Protein AF-A0A2V9A5E6-F1 (afdb_monomer_lite)

pLDDT: mean 91.03, std 9.72, range [35.34, 98.25]

Sequence (156 aa):
MLSNLERYKKDLDALILKGDNLFNSMQMECFPDQTKDLVKTELGKQGLVGKKLASKTREVMEAFPSFKETYQSWFSEAKALVRQVLPDRLSDFVRHNEKPKPRKDITFENYRIEDYLQGLNVSRGYEKVKVVGPDAAIPQFWQQMAILKTERQPGS

Secondary structure (DSSP, 8-state):
---HHHHHHHHHHHHHHHHHHHHHHHHHHH-HHHHHHHHHHHHHHTT--HHHHHHHHHHHHHHSPPHHHHHHHHHHHHHHHHHHH-GGGHHHHHHTTSPPSS-SS--TTT--HHHHHTT--EEETTTTEEEE-GGGGHHHHHHHHHHHHHTTS---

Structure (mmCIF, N/CA/C/O backbone):
data_AF-A0A2V9A5E6-F1
#
_entry.id   AF-A0A2V9A5E6-F1
#
loop_
_atom_site.group_PDB
_atom_site.id
_atom_site.type_symbol
_atom_site.label_atom_id
_atom_site.label_alt_id
_atom_site.label_comp_id
_atom_site.label_asym_id
_atom_site.label_entity_id
_atom_site.label_seq_id
_atom_site.pdbx_PDB_ins_code
_atom_site.Cartn_x
_atom_site.Cartn_y
_atom_site.Cartn_z
_atom_site.occupancy
_atom_site.B_iso_or_equiv
_atom_site.auth_seq_id
_atom_site.auth_comp_id
_atom_site.auth_asym_id
_atom_site.auth_atom_id
_atom_site.pdbx_PDB_model_num
ATOM 1 N N . MET A 1 1 ? -13.683 9.736 29.886 1.00 47.34 1 MET A N 1
ATOM 2 C CA . MET A 1 1 ? -13.552 8.434 29.199 1.00 47.34 1 MET A CA 1
ATOM 3 C C . MET A 1 1 ? -14.05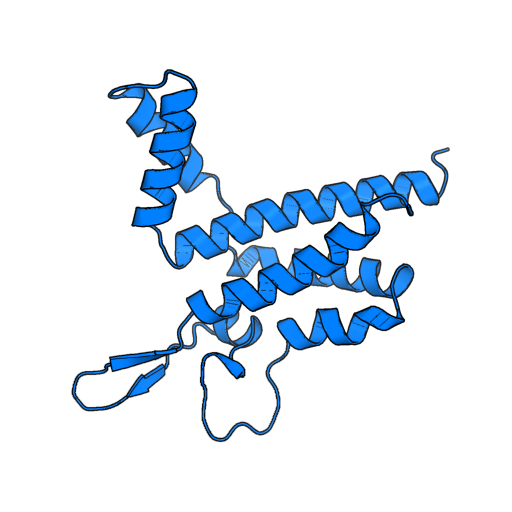8 8.635 27.787 1.00 47.34 1 MET A C 1
ATOM 5 O O . MET A 1 1 ? -15.181 9.096 27.657 1.00 47.34 1 MET A O 1
ATOM 9 N N . LEU A 1 2 ? -13.234 8.387 26.764 1.00 53.41 2 LEU A N 1
ATOM 10 C CA . LEU A 1 2 ? -13.721 8.388 25.381 1.00 53.41 2 LEU A CA 1
ATOM 11 C C . LEU A 1 2 ? -14.767 7.281 25.251 1.00 53.41 2 LEU A C 1
ATOM 13 O O . LEU A 1 2 ? -14.552 6.172 25.748 1.00 53.41 2 LEU A O 1
ATOM 17 N N . SER A 1 3 ? -15.895 7.582 24.621 1.00 74.38 3 SER A N 1
ATOM 18 C CA . SER A 1 3 ? -16.882 6.562 24.282 1.00 74.38 3 SER A CA 1
ATOM 19 C C . SER A 1 3 ? -16.246 5.529 23.343 1.00 74.38 3 SER A C 1
ATOM 21 O O . SER A 1 3 ? -15.350 5.852 22.556 1.00 74.38 3 SER A O 1
ATOM 23 N N . ASN A 1 4 ? -16.708 4.276 23.389 1.00 77.94 4 ASN A N 1
ATOM 24 C CA . ASN A 1 4 ? -16.213 3.219 22.492 1.00 77.94 4 ASN A CA 1
ATOM 25 C C . ASN A 1 4 ? -16.285 3.630 21.005 1.00 77.94 4 ASN A C 1
ATOM 27 O O . ASN A 1 4 ? -15.441 3.221 20.210 1.00 77.94 4 ASN A O 1
ATOM 31 N N . LEU A 1 5 ? -17.244 4.493 20.651 1.00 78.00 5 LEU A N 1
ATOM 32 C CA . LEU A 1 5 ? -17.419 5.047 19.311 1.00 78.00 5 LEU A CA 1
ATOM 33 C C . LEU A 1 5 ? -16.312 6.037 18.909 1.00 78.00 5 LEU A C 1
ATOM 35 O O . LEU A 1 5 ? -15.850 6.017 17.771 1.00 78.00 5 LEU A O 1
ATOM 39 N N . GLU A 1 6 ? -15.870 6.907 19.817 1.00 80.31 6 GLU A N 1
ATOM 40 C CA . GLU A 1 6 ? -14.797 7.870 19.529 1.00 80.31 6 GLU A CA 1
ATOM 41 C C . GLU A 1 6 ? -13.446 7.177 19.368 1.00 80.31 6 GLU A C 1
ATOM 43 O O . GLU A 1 6 ? -12.670 7.529 18.478 1.00 80.31 6 GLU A O 1
ATOM 48 N N . ARG A 1 7 ? -13.180 6.154 20.191 1.00 83.19 7 ARG A N 1
ATOM 49 C CA . ARG A 1 7 ? -11.990 5.311 20.035 1.00 83.19 7 ARG A CA 1
ATOM 50 C C . ARG A 1 7 ? -11.987 4.622 18.671 1.00 83.19 7 ARG A C 1
ATOM 52 O O . ARG A 1 7 ? -10.981 4.681 17.976 1.00 83.19 7 ARG A O 1
ATOM 59 N N . TYR A 1 8 ? -13.122 4.053 18.270 1.00 83.75 8 TYR A N 1
ATOM 60 C CA . TYR A 1 8 ? -13.280 3.421 16.961 1.00 83.75 8 TYR A CA 1
ATOM 61 C C . TYR A 1 8 ? -12.953 4.373 15.803 1.00 83.75 8 TYR A C 1
ATOM 63 O O . TYR A 1 8 ? -12.148 4.032 14.942 1.00 83.75 8 TYR A O 1
ATOM 71 N N . LYS A 1 9 ? -13.533 5.580 15.795 1.00 85.81 9 LYS A N 1
ATOM 72 C CA . LYS A 1 9 ? -13.282 6.566 14.731 1.00 85.81 9 LYS A CA 1
ATOM 73 C C . LYS A 1 9 ? -11.801 6.920 14.631 1.00 85.81 9 LYS A C 1
ATOM 75 O O . LYS A 1 9 ? -11.256 6.973 13.534 1.00 85.81 9 LYS A O 1
ATOM 80 N N . LYS A 1 10 ? -11.144 7.096 15.779 1.00 90.00 10 LYS A N 1
ATOM 81 C CA . LYS A 1 10 ? -9.707 7.372 15.839 1.00 90.00 10 LYS A CA 1
ATOM 82 C C . LYS A 1 10 ? -8.874 6.214 15.283 1.00 90.00 10 LYS A C 1
ATOM 84 O O . LYS A 1 10 ? -7.935 6.460 14.530 1.00 90.00 10 LYS A O 1
ATOM 89 N N . ASP A 1 11 ? -9.214 4.979 15.641 1.00 90.44 11 ASP A N 1
ATOM 90 C CA . ASP A 1 11 ? -8.519 3.785 15.153 1.00 90.44 11 ASP A CA 1
ATOM 91 C C . ASP A 1 11 ? -8.723 3.615 13.631 1.00 90.44 11 ASP A C 1
ATOM 93 O O . ASP A 1 11 ? -7.768 3.319 12.911 1.00 90.44 11 ASP A O 1
ATOM 97 N N . LEU A 1 12 ? -9.929 3.898 13.119 1.00 92.19 12 LEU A N 1
ATOM 98 C CA . LEU A 1 12 ? -10.231 3.910 11.684 1.00 92.19 12 LEU A CA 1
ATOM 99 C C . LEU A 1 12 ? -9.433 4.986 10.931 1.00 92.19 12 LEU A C 1
ATOM 101 O O . LEU A 1 12 ? -8.793 4.674 9.928 1.00 92.19 12 LEU A O 1
ATOM 105 N N . ASP A 1 13 ? -9.433 6.233 11.408 1.00 93.12 13 ASP A N 1
ATOM 106 C CA . ASP A 1 13 ? -8.672 7.326 10.788 1.00 93.12 13 ASP A CA 1
ATOM 107 C C . ASP A 1 13 ? -7.168 7.012 10.763 1.00 93.12 13 ASP A C 1
ATOM 109 O O . ASP A 1 13 ? -6.496 7.237 9.753 1.00 93.12 13 ASP A O 1
ATOM 113 N N . ALA A 1 14 ? -6.638 6.430 11.845 1.00 94.12 14 ALA A N 1
ATOM 114 C CA . ALA A 1 14 ? -5.247 5.996 11.908 1.00 94.12 14 ALA A CA 1
ATOM 115 C C . ALA A 1 14 ? -4.945 4.880 10.893 1.00 94.12 14 ALA A C 1
ATOM 117 O O . ALA A 1 14 ? -3.904 4.917 10.233 1.00 94.12 14 ALA A O 1
ATOM 118 N N . LEU A 1 15 ? -5.846 3.907 10.728 1.00 95.31 15 LEU A N 1
ATOM 119 C CA . LEU A 1 15 ? -5.696 2.835 9.742 1.00 95.31 15 LEU A CA 1
ATOM 120 C C . LEU A 1 15 ? -5.787 3.337 8.304 1.00 95.31 15 LEU A C 1
ATOM 122 O O . LEU A 1 15 ? -5.014 2.881 7.461 1.00 95.31 15 LEU A O 1
ATOM 126 N N . ILE A 1 16 ? -6.673 4.291 8.024 1.00 95.56 16 ILE A N 1
ATOM 127 C CA . ILE A 1 16 ? -6.769 4.926 6.707 1.00 95.56 16 ILE A CA 1
ATOM 128 C C . ILE A 1 16 ? -5.478 5.687 6.400 1.00 95.56 16 ILE A C 1
ATOM 130 O O . ILE A 1 16 ? -4.907 5.491 5.333 1.00 95.56 16 ILE A O 1
ATOM 134 N N . LEU A 1 17 ? -4.955 6.470 7.347 1.00 94.69 17 LEU A N 1
ATOM 135 C CA . LEU A 1 17 ? -3.695 7.192 7.155 1.00 94.69 17 LEU A CA 1
ATOM 136 C C . LEU A 1 17 ? -2.513 6.239 6.907 1.00 94.69 17 LEU A C 1
ATOM 138 O O . LEU A 1 17 ? -1.742 6.435 5.968 1.00 94.69 17 LEU A O 1
ATOM 142 N N . LYS A 1 18 ? -2.379 5.178 7.718 1.00 95.25 18 LYS A N 1
ATOM 143 C CA . LYS A 1 18 ? -1.363 4.130 7.503 1.00 95.25 18 LYS A CA 1
ATOM 144 C C . LYS A 1 18 ? -1.521 3.477 6.124 1.00 95.25 18 LYS A C 1
ATOM 146 O O . LYS A 1 18 ? -0.527 3.221 5.448 1.00 95.25 18 LYS A O 1
ATOM 151 N N . GLY A 1 19 ? -2.758 3.215 5.714 1.00 96.06 19 GLY A N 1
ATOM 152 C CA . GLY A 1 19 ? -3.080 2.599 4.434 1.00 96.06 19 GLY A CA 1
ATOM 153 C C . GLY A 1 19 ? -2.774 3.495 3.232 1.00 96.06 19 GLY A C 1
ATOM 154 O O . GLY A 1 19 ? -2.254 3.007 2.235 1.00 96.06 19 GLY A O 1
ATOM 155 N N . ASP A 1 20 ? -3.002 4.806 3.334 1.00 94.69 20 ASP A N 1
ATOM 156 C CA . ASP A 1 20 ? -2.626 5.771 2.293 1.00 94.69 20 ASP A CA 1
ATOM 157 C C . ASP A 1 20 ? -1.096 5.834 2.126 1.00 94.69 20 ASP A C 1
ATOM 159 O O . ASP A 1 20 ? -0.591 5.851 1.001 1.00 94.69 20 ASP A O 1
ATOM 163 N N . ASN A 1 21 ? -0.340 5.772 3.229 1.00 93.25 21 ASN A N 1
ATOM 164 C CA . ASN A 1 21 ? 1.122 5.677 3.174 1.00 93.25 21 ASN A CA 1
ATOM 165 C C . ASN A 1 21 ? 1.583 4.380 2.499 1.00 93.25 21 ASN A C 1
ATOM 167 O O . ASN A 1 21 ? 2.425 4.432 1.606 1.00 93.25 21 ASN A O 1
ATOM 171 N N . LEU A 1 22 ? 0.996 3.236 2.867 1.00 95.62 22 LEU A N 1
ATOM 172 C CA . LEU A 1 22 ? 1.252 1.951 2.208 1.00 95.62 22 LEU A CA 1
ATOM 173 C C . LEU A 1 22 ? 0.917 1.994 0.713 1.00 95.62 22 LEU A C 1
ATOM 175 O O . LEU A 1 22 ? 1.659 1.450 -0.099 1.00 95.62 22 LEU A O 1
ATOM 179 N N . PHE A 1 23 ? -0.177 2.650 0.330 1.00 95.38 23 PHE A N 1
ATOM 180 C CA . PHE A 1 23 ? -0.581 2.750 -1.071 1.00 95.38 23 PHE A CA 1
ATOM 181 C C . PHE A 1 23 ? 0.489 3.487 -1.874 1.00 95.38 23 PHE A C 1
ATOM 183 O O . PHE A 1 23 ? 0.913 3.017 -2.928 1.00 95.38 23 PHE A O 1
ATOM 190 N N . ASN A 1 24 ? 0.993 4.594 -1.333 1.00 92.00 24 ASN A N 1
ATOM 191 C CA . ASN A 1 24 ? 2.088 5.341 -1.940 1.00 92.00 24 ASN A CA 1
ATOM 192 C C . ASN A 1 24 ? 3.395 4.537 -1.989 1.00 92.00 24 ASN A C 1
ATOM 194 O O . ASN A 1 24 ? 4.071 4.574 -3.015 1.00 92.00 24 ASN A O 1
ATOM 198 N N . SER A 1 25 ? 3.720 3.758 -0.951 1.00 93.94 25 SER A N 1
ATOM 199 C CA . SER A 1 25 ? 4.856 2.825 -0.979 1.00 93.94 25 SER A CA 1
ATOM 200 C C . SER A 1 25 ? 4.738 1.813 -2.118 1.00 93.94 25 SER A C 1
ATOM 202 O O . SER A 1 25 ? 5.676 1.639 -2.890 1.00 93.94 25 SER A O 1
ATOM 204 N N . MET A 1 26 ? 3.566 1.195 -2.287 1.00 95.06 26 MET A N 1
ATOM 205 C CA . MET A 1 26 ? 3.319 0.244 -3.374 1.00 95.06 26 MET A CA 1
ATOM 206 C C . MET A 1 26 ? 3.442 0.911 -4.751 1.00 95.06 26 MET A C 1
ATOM 208 O O . MET A 1 26 ? 4.034 0.333 -5.664 1.00 95.06 26 MET A O 1
ATOM 212 N N . GLN A 1 27 ? 2.923 2.134 -4.910 1.00 93.00 27 GLN A N 1
ATOM 213 C CA . GLN A 1 27 ? 3.083 2.894 -6.151 1.00 93.00 27 GLN A CA 1
ATOM 214 C C . GLN A 1 27 ? 4.547 3.233 -6.435 1.00 93.00 27 GLN A C 1
ATOM 216 O O . GLN A 1 27 ? 4.973 3.123 -7.580 1.00 93.00 27 GLN A O 1
ATOM 221 N N . MET A 1 28 ? 5.334 3.574 -5.417 1.00 92.25 28 MET A N 1
ATOM 222 C CA . MET A 1 28 ? 6.764 3.818 -5.576 1.00 92.25 28 MET A CA 1
ATOM 223 C C . MET A 1 28 ? 7.530 2.557 -5.975 1.00 92.25 28 MET A C 1
ATOM 225 O O . MET A 1 28 ? 8.381 2.619 -6.858 1.00 92.25 28 MET A O 1
ATOM 229 N N . GLU A 1 29 ? 7.226 1.421 -5.347 1.00 92.62 29 GLU A N 1
ATOM 230 C CA . GLU A 1 29 ? 7.849 0.134 -5.665 1.00 92.62 29 GLU A CA 1
ATOM 231 C C . GLU A 1 29 ? 7.530 -0.306 -7.109 1.00 92.62 29 GLU A C 1
ATOM 233 O O . GLU A 1 29 ? 8.387 -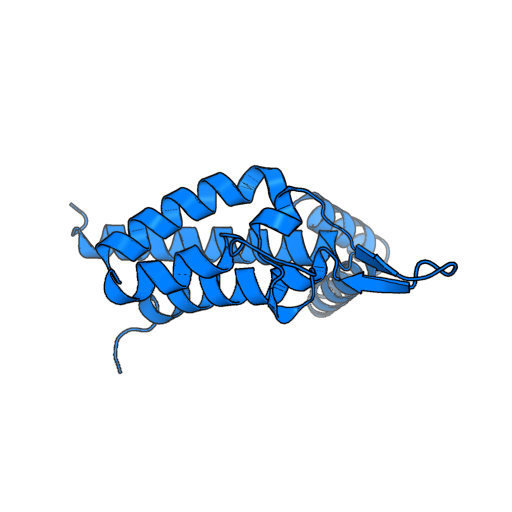0.879 -7.780 1.00 92.62 29 GLU A O 1
ATOM 238 N N . CYS A 1 30 ? 6.323 -0.013 -7.612 1.00 93.69 30 CYS A N 1
ATOM 239 C CA . CYS A 1 30 ? 5.892 -0.395 -8.964 1.00 93.69 30 CYS A CA 1
ATOM 240 C C . CYS A 1 30 ? 6.255 0.629 -10.053 1.00 93.69 30 CYS A C 1
ATOM 242 O O . CYS A 1 30 ? 6.522 0.249 -11.192 1.00 93.69 30 CYS A O 1
ATOM 244 N N . PHE A 1 31 ? 6.228 1.919 -9.717 1.00 94.31 31 PHE A N 1
ATOM 245 C CA . PHE A 1 31 ? 6.322 3.054 -10.641 1.00 94.31 31 PHE A CA 1
ATOM 246 C C . PHE A 1 31 ? 7.193 4.178 -10.044 1.00 94.31 31 PHE A C 1
ATOM 248 O O . PHE A 1 31 ? 6.697 5.280 -9.769 1.00 94.31 31 PHE A O 1
ATOM 255 N N . PRO A 1 32 ? 8.492 3.926 -9.796 1.00 92.25 32 PRO A N 1
ATOM 256 C CA . PRO A 1 32 ? 9.350 4.853 -9.059 1.00 92.25 32 PRO A CA 1
ATOM 257 C C . PRO A 1 32 ? 9.520 6.203 -9.765 1.00 92.25 32 PRO A C 1
ATOM 259 O O . PRO A 1 32 ? 9.493 7.243 -9.106 1.00 92.25 32 PRO A O 1
ATOM 262 N N . ASP A 1 33 ? 9.646 6.212 -11.094 1.00 93.38 33 ASP A N 1
ATOM 263 C CA . ASP A 1 33 ? 9.853 7.441 -11.867 1.00 93.38 33 ASP A CA 1
ATOM 264 C C . ASP A 1 33 ? 8.584 8.295 -11.927 1.00 93.38 33 ASP A C 1
ATOM 266 O O . ASP A 1 33 ? 8.630 9.492 -11.640 1.00 93.38 33 ASP A O 1
ATOM 270 N N . GLN A 1 34 ? 7.430 7.677 -12.199 1.00 93.56 34 GLN A N 1
ATOM 271 C CA . GLN A 1 34 ? 6.138 8.364 -12.217 1.00 93.56 34 GLN A CA 1
ATOM 272 C C . GLN A 1 34 ? 5.809 8.942 -10.839 1.00 93.56 34 GLN A C 1
ATOM 274 O O . GLN A 1 34 ? 5.397 10.096 -10.726 1.00 93.56 34 GLN A O 1
ATOM 279 N N . THR A 1 35 ? 6.040 8.163 -9.779 1.00 91.06 35 THR A N 1
ATOM 280 C CA . THR A 1 35 ? 5.828 8.614 -8.399 1.00 91.06 35 THR A CA 1
ATOM 281 C C . THR A 1 35 ? 6.744 9.789 -8.069 1.00 91.06 35 THR A C 1
ATOM 283 O O . THR A 1 35 ? 6.293 10.804 -7.540 1.00 91.06 35 THR A O 1
ATOM 286 N N . LYS A 1 36 ? 8.024 9.706 -8.441 1.00 92.62 36 LYS A N 1
ATOM 287 C CA . LYS A 1 36 ? 8.995 10.787 -8.247 1.00 92.62 36 LYS A CA 1
ATOM 288 C C . LYS A 1 36 ? 8.593 12.063 -8.980 1.00 92.62 36 LYS A C 1
ATOM 290 O O . LYS A 1 36 ? 8.762 13.150 -8.428 1.00 92.62 36 LYS A O 1
ATOM 295 N N . ASP A 1 37 ? 8.084 11.959 -10.200 1.00 93.94 37 ASP A N 1
ATOM 296 C CA . ASP A 1 37 ? 7.648 13.123 -10.967 1.00 93.94 37 ASP A CA 1
ATOM 297 C C . ASP A 1 37 ? 6.392 13.762 -10.371 1.00 93.94 37 ASP A C 1
ATOM 299 O O . ASP A 1 37 ? 6.363 14.983 -10.216 1.00 93.94 37 ASP A O 1
ATOM 303 N N . LEU A 1 38 ? 5.428 12.963 -9.903 1.00 91.94 38 LEU A N 1
ATOM 304 C CA . LEU A 1 38 ? 4.278 13.467 -9.146 1.00 91.94 38 LEU A CA 1
ATOM 305 C C . LEU A 1 38 ? 4.713 14.199 -7.869 1.00 91.94 38 LEU A C 1
ATOM 307 O O . LEU A 1 38 ? 4.271 15.321 -7.625 1.00 91.94 38 LEU A O 1
ATOM 311 N N . VAL A 1 39 ? 5.632 13.622 -7.087 1.00 92.19 39 VAL A N 1
ATOM 312 C CA . VAL A 1 39 ? 6.174 14.266 -5.876 1.00 92.19 39 VAL A CA 1
ATOM 313 C C . VAL A 1 39 ? 6.842 15.598 -6.219 1.00 92.19 39 VAL A C 1
ATOM 315 O O . VAL A 1 39 ? 6.596 16.600 -5.545 1.00 92.19 39 VAL A O 1
ATOM 318 N N . LYS A 1 40 ? 7.648 15.657 -7.287 1.00 94.44 40 LYS A N 1
ATOM 319 C CA . LYS A 1 40 ? 8.243 16.924 -7.740 1.00 94.44 40 LYS A CA 1
ATOM 320 C C . LYS A 1 40 ? 7.175 17.943 -8.125 1.00 94.44 40 LYS A C 1
ATOM 322 O O . LYS A 1 40 ? 7.325 19.113 -7.787 1.00 94.44 40 LYS A O 1
ATOM 327 N N . THR A 1 41 ? 6.126 17.529 -8.835 1.00 94.81 41 THR A N 1
ATOM 328 C CA . THR A 1 41 ? 5.026 18.415 -9.228 1.00 94.81 41 THR A CA 1
ATOM 329 C C . THR A 1 41 ? 4.316 18.986 -8.003 1.00 94.81 41 THR A C 1
ATOM 331 O O . THR A 1 41 ? 4.145 20.201 -7.922 1.00 94.81 41 THR A O 1
ATOM 334 N N . GLU A 1 42 ? 3.963 18.153 -7.024 1.00 92.75 42 GLU A N 1
ATOM 335 C CA . GLU A 1 42 ? 3.281 18.605 -5.804 1.00 92.75 42 GLU A CA 1
ATOM 336 C C . GLU A 1 42 ? 4.157 19.527 -4.946 1.00 92.75 42 GLU A C 1
ATOM 338 O O . GLU A 1 42 ? 3.695 20.567 -4.479 1.00 92.75 42 GLU A O 1
ATOM 343 N N . LEU A 1 43 ? 5.447 19.220 -4.793 1.00 94.00 43 LEU A N 1
ATOM 344 C CA . LEU A 1 43 ? 6.387 20.104 -4.096 1.00 94.00 43 LEU A CA 1
ATOM 345 C C . LEU A 1 43 ? 6.641 21.408 -4.873 1.00 94.00 43 LEU A C 1
ATOM 347 O O . LEU A 1 43 ? 6.806 22.469 -4.270 1.00 94.00 43 LEU A O 1
ATOM 351 N N . GLY A 1 44 ? 6.629 21.354 -6.205 1.00 94.69 44 GLY A N 1
ATOM 352 C CA . GLY A 1 44 ? 6.728 22.528 -7.071 1.00 94.69 44 GLY A CA 1
ATOM 353 C C . GLY A 1 44 ? 5.550 23.487 -6.891 1.00 94.69 44 GLY A C 1
ATOM 354 O O . GLY A 1 44 ? 5.759 24.695 -6.796 1.00 94.69 44 GLY A O 1
ATOM 355 N N . LYS A 1 45 ? 4.324 22.963 -6.736 1.00 95.12 45 LYS A N 1
ATOM 356 C CA . LYS A 1 45 ? 3.128 23.764 -6.403 1.00 95.12 45 LYS A CA 1
ATOM 357 C C . LYS A 1 45 ? 3.253 24.490 -5.058 1.00 95.12 45 LYS A C 1
ATOM 359 O O . LYS A 1 45 ? 2.647 25.539 -4.876 1.00 95.12 45 LYS A O 1
ATOM 364 N N . GLN A 1 46 ? 4.069 23.973 -4.139 1.00 93.50 46 GLN A N 1
ATOM 365 C CA . GLN A 1 46 ? 4.385 24.607 -2.851 1.00 93.50 46 GLN A CA 1
ATOM 366 C C . GLN A 1 46 ? 5.537 25.628 -2.947 1.00 93.50 46 GLN A C 1
ATOM 368 O O . GLN A 1 46 ? 6.021 26.121 -1.928 1.00 93.50 46 GLN A O 1
ATOM 373 N N . GLY A 1 47 ? 6.012 25.939 -4.157 1.00 94.12 47 GLY A N 1
ATOM 374 C CA . GLY A 1 47 ? 7.073 26.916 -4.402 1.00 94.12 47 GLY A CA 1
ATOM 375 C C . GLY A 1 47 ? 8.495 26.380 -4.207 1.00 94.12 47 GLY A C 1
ATOM 376 O O . GLY A 1 47 ? 9.446 27.165 -4.198 1.00 94.12 47 GLY A O 1
ATOM 377 N N . LEU A 1 48 ? 8.690 25.063 -4.047 1.00 94.75 48 LEU A N 1
ATOM 378 C CA . LEU A 1 48 ? 10.034 24.483 -4.002 1.00 94.75 48 LEU A CA 1
ATOM 379 C C . LEU A 1 48 ? 10.619 24.386 -5.415 1.00 94.75 48 LEU A C 1
ATOM 381 O O . LEU A 1 48 ? 10.016 23.806 -6.313 1.00 94.75 48 LEU A O 1
ATOM 385 N N . VAL A 1 49 ? 11.847 24.879 -5.595 1.00 95.12 49 VAL A N 1
ATOM 386 C CA . VAL A 1 49 ? 12.566 24.840 -6.880 1.00 95.12 49 VAL A CA 1
ATOM 387 C C . VAL A 1 49 ? 14.032 24.429 -6.711 1.00 95.12 49 VAL A C 1
ATOM 389 O O . VAL A 1 49 ? 14.582 24.421 -5.603 1.00 95.12 49 VAL A O 1
ATOM 392 N N . GLY A 1 50 ? 14.677 24.067 -7.824 1.00 94.69 50 GLY A N 1
ATOM 393 C CA . GLY A 1 50 ? 16.115 23.798 -7.897 1.00 94.69 50 GLY A CA 1
ATOM 394 C C . GLY A 1 50 ? 16.600 22.741 -6.897 1.00 94.69 50 GLY A C 1
ATOM 395 O O . GLY A 1 50 ? 15.985 21.688 -6.723 1.00 94.69 50 GLY A O 1
ATOM 396 N N . LYS A 1 51 ? 17.715 23.026 -6.209 1.00 94.50 51 LYS A N 1
ATOM 397 C CA . LYS A 1 51 ? 18.327 22.093 -5.244 1.00 94.50 51 LYS A CA 1
ATOM 398 C C . LYS A 1 51 ? 17.405 21.755 -4.065 1.00 94.50 51 LYS A C 1
ATOM 400 O O . LYS A 1 51 ? 17.437 20.624 -3.587 1.00 94.50 51 LYS A O 1
ATOM 405 N N . LYS A 1 52 ? 16.566 22.699 -3.619 1.00 94.44 52 LYS A N 1
ATOM 406 C CA . LYS A 1 52 ? 15.628 22.479 -2.506 1.00 94.44 52 LYS A CA 1
ATOM 407 C C . LYS A 1 52 ? 14.536 21.481 -2.896 1.00 94.44 52 LYS A C 1
ATOM 409 O O . LYS A 1 52 ? 14.252 20.576 -2.118 1.00 94.44 52 LYS A O 1
ATOM 414 N N . LEU A 1 53 ? 13.998 21.598 -4.114 1.00 95.00 53 LEU A N 1
ATOM 415 C CA . LEU A 1 53 ? 13.050 20.629 -4.670 1.00 95.00 53 LEU A CA 1
ATOM 416 C C . LEU A 1 53 ? 13.674 19.235 -4.767 1.00 95.00 53 LEU A C 1
ATOM 418 O O . LEU A 1 53 ? 13.083 18.268 -4.296 1.00 95.00 53 LEU A O 1
ATOM 422 N N . ALA A 1 54 ? 14.882 19.134 -5.328 1.00 93.81 54 ALA A N 1
ATOM 423 C CA . ALA A 1 54 ? 15.578 17.857 -5.475 1.00 93.81 54 ALA A CA 1
ATOM 424 C C . ALA A 1 54 ? 15.856 17.179 -4.121 1.00 93.81 54 ALA A C 1
ATOM 426 O O . ALA A 1 54 ? 15.612 15.982 -3.979 1.00 93.81 54 ALA A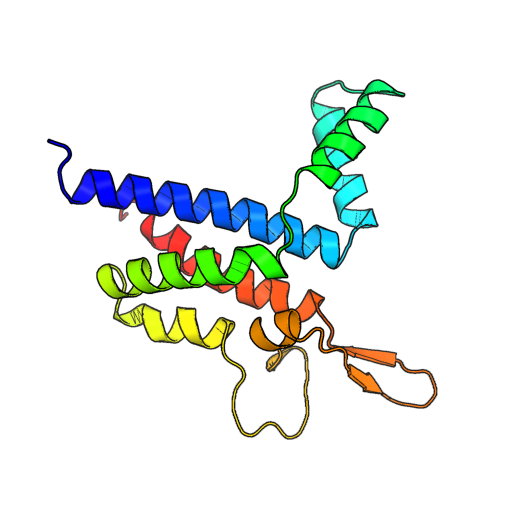 O 1
ATOM 427 N N . SER A 1 55 ? 16.320 17.948 -3.128 1.00 95.50 55 SER A N 1
ATOM 428 C CA . SER A 1 55 ? 16.570 17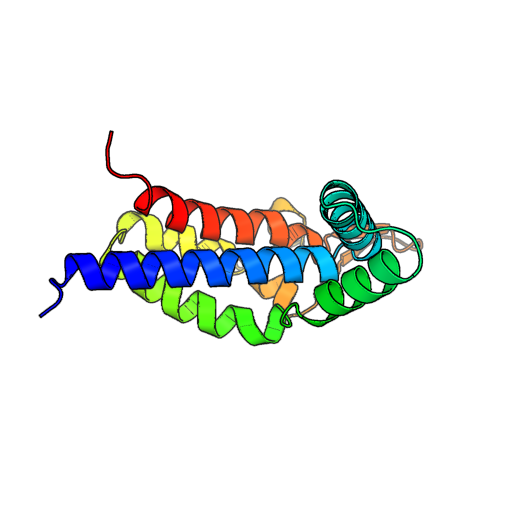.449 -1.771 1.00 95.50 55 SER A CA 1
ATOM 429 C C . SER A 1 55 ? 15.282 16.966 -1.107 1.00 95.50 55 SER A C 1
ATOM 431 O O . SER A 1 55 ? 15.208 15.824 -0.663 1.00 95.50 55 SER A O 1
ATOM 433 N N . LYS A 1 56 ? 14.225 17.791 -1.123 1.00 95.06 56 LYS A N 1
ATOM 434 C CA . LYS A 1 56 ? 12.956 17.442 -0.475 1.00 95.06 56 LYS A CA 1
ATOM 435 C C . LYS A 1 56 ? 12.242 16.284 -1.166 1.00 95.06 56 LYS A C 1
ATOM 437 O O . LYS A 1 56 ? 11.648 15.456 -0.493 1.00 95.06 56 LYS A O 1
ATOM 442 N N . THR A 1 57 ? 12.342 16.188 -2.493 1.00 93.25 57 THR A N 1
ATOM 443 C CA . THR A 1 57 ? 11.831 15.032 -3.247 1.00 93.25 57 THR A CA 1
ATOM 444 C C . THR A 1 57 ? 12.506 13.754 -2.766 1.00 93.25 57 THR A C 1
ATOM 446 O O . THR A 1 57 ? 11.820 12.777 -2.505 1.00 93.25 57 THR A O 1
ATOM 449 N N . ARG A 1 58 ? 13.837 13.753 -2.618 1.00 92.88 58 ARG A N 1
ATOM 450 C CA . ARG A 1 58 ? 14.572 12.582 -2.125 1.00 92.88 58 ARG A CA 1
ATOM 451 C C . ARG A 1 58 ? 14.150 12.208 -0.707 1.00 92.88 58 ARG A C 1
ATOM 453 O O . ARG A 1 58 ? 13.821 11.055 -0.481 1.00 92.88 58 ARG A O 1
ATOM 460 N N . GLU A 1 59 ? 14.095 13.187 0.192 1.00 94.06 59 GLU A N 1
ATOM 461 C CA . GLU A 1 59 ? 13.654 12.987 1.577 1.00 94.06 59 GLU A CA 1
ATOM 462 C C . GLU A 1 59 ? 12.255 12.357 1.638 1.00 94.06 59 GLU A C 1
ATOM 464 O O . GLU A 1 59 ? 12.042 11.392 2.360 1.00 94.06 59 GLU A O 1
ATOM 469 N N . VAL A 1 60 ? 11.311 12.866 0.839 1.00 90.75 60 VAL A N 1
ATOM 470 C CA . VAL A 1 60 ? 9.955 12.310 0.753 1.00 90.75 60 VAL A CA 1
ATOM 471 C C . VAL A 1 60 ? 9.986 10.882 0.220 1.00 90.75 60 VAL A C 1
ATOM 473 O O . VAL A 1 60 ? 9.329 10.023 0.792 1.00 90.75 60 VAL A O 1
ATOM 476 N N . MET A 1 61 ? 10.759 10.613 -0.836 1.00 89.19 61 MET A N 1
ATOM 477 C CA . MET A 1 61 ? 10.848 9.274 -1.422 1.00 89.19 61 MET A CA 1
ATOM 478 C C . MET A 1 61 ? 11.444 8.248 -0.440 1.00 89.19 61 MET A C 1
ATOM 480 O O . MET A 1 61 ? 10.978 7.119 -0.376 1.00 89.19 61 MET A O 1
ATOM 484 N N . GLU A 1 62 ? 12.437 8.645 0.355 1.00 89.56 62 GLU A N 1
ATOM 485 C CA . GLU A 1 62 ? 13.091 7.786 1.355 1.00 89.56 62 GLU A CA 1
ATOM 486 C C . GLU A 1 62 ? 12.252 7.596 2.631 1.00 89.56 62 GLU A C 1
ATOM 488 O O . GLU A 1 62 ? 12.480 6.650 3.380 1.00 89.56 62 GLU A O 1
ATOM 493 N N . ALA A 1 63 ? 11.276 8.472 2.886 1.00 89.94 63 ALA A N 1
ATOM 494 C CA . ALA A 1 63 ? 10.423 8.402 4.071 1.00 89.94 63 ALA A CA 1
ATOM 495 C C . ALA A 1 63 ? 9.297 7.359 3.966 1.00 89.94 63 ALA A C 1
ATOM 497 O O . ALA A 1 63 ? 8.674 7.033 4.981 1.00 89.94 63 ALA A O 1
ATOM 498 N N . PHE A 1 64 ? 8.994 6.852 2.767 1.00 85.12 64 PHE A N 1
ATOM 499 C CA . PHE A 1 64 ? 7.941 5.853 2.606 1.00 85.12 64 PHE A CA 1
ATOM 500 C C . PHE A 1 64 ? 8.382 4.495 3.168 1.00 85.12 64 PHE A C 1
ATOM 502 O O . PHE A 1 64 ? 9.491 4.039 2.887 1.00 85.12 64 PHE A O 1
ATOM 509 N N . PRO A 1 65 ? 7.523 3.817 3.949 1.00 87.62 65 PRO A N 1
ATOM 510 C CA . PRO A 1 65 ? 7.851 2.502 4.484 1.00 87.62 65 PRO A CA 1
ATOM 511 C C . PRO A 1 65 ? 7.900 1.446 3.373 1.00 87.62 65 PRO A C 1
ATOM 513 O O . PRO A 1 65 ? 7.257 1.601 2.337 1.00 87.62 65 PRO A O 1
ATOM 516 N N . SER A 1 66 ? 8.577 0.324 3.616 1.00 91.12 66 SER A N 1
ATOM 517 C CA . SER A 1 66 ? 8.463 -0.866 2.761 1.00 91.12 66 SER A CA 1
ATOM 518 C C . SER A 1 66 ? 7.040 -1.423 2.830 1.00 91.12 66 SER A C 1
ATOM 520 O O . SER A 1 66 ? 6.539 -1.724 3.925 1.00 91.12 66 SER A O 1
ATOM 522 N N . PHE A 1 67 ? 6.380 -1.594 1.676 1.00 94.75 67 PHE A N 1
ATOM 523 C CA . PHE A 1 67 ? 5.035 -2.169 1.641 1.00 94.75 67 PHE A CA 1
ATOM 524 C C . PHE A 1 67 ? 5.053 -3.589 2.203 1.00 94.75 67 PHE A C 1
ATOM 526 O O . PHE A 1 67 ? 4.226 -3.939 3.043 1.00 94.75 67 PHE A O 1
ATOM 533 N N . LYS A 1 68 ? 6.026 -4.404 1.780 1.00 92.25 68 LYS A N 1
ATOM 534 C CA . LYS A 1 68 ? 6.117 -5.823 2.159 1.00 92.25 68 LYS A CA 1
ATOM 535 C C . LYS A 1 68 ? 6.275 -6.030 3.663 1.00 92.25 68 LYS A C 1
ATOM 537 O O . LYS A 1 68 ? 5.699 -6.968 4.206 1.00 92.25 68 LYS A O 1
ATOM 542 N N . GLU A 1 69 ? 7.025 -5.155 4.323 1.00 92.19 69 GLU A N 1
ATOM 543 C CA . GLU A 1 69 ? 7.282 -5.243 5.765 1.00 92.19 69 GLU A CA 1
ATOM 544 C C . GLU A 1 69 ? 6.106 -4.721 6.594 1.00 92.19 69 GLU A C 1
ATOM 546 O O . GLU A 1 69 ? 5.813 -5.243 7.668 1.00 92.19 69 GLU A O 1
ATOM 551 N N . THR A 1 70 ? 5.396 -3.714 6.085 1.00 95.00 70 THR A N 1
ATOM 552 C CA . THR A 1 70 ? 4.392 -2.979 6.869 1.00 95.00 70 THR A CA 1
ATOM 553 C C . THR A 1 70 ? 2.964 -3.484 6.625 1.00 95.00 70 THR A C 1
ATOM 555 O O . THR A 1 70 ? 2.112 -3.410 7.516 1.00 95.00 70 THR A O 1
ATOM 558 N N . TYR A 1 71 ? 2.686 -4.052 5.446 1.00 97.69 71 TYR A N 1
ATOM 559 C CA . TYR A 1 71 ? 1.343 -4.468 5.038 1.00 97.69 71 TYR A CA 1
ATOM 560 C C . TYR A 1 71 ? 0.705 -5.483 5.990 1.00 97.69 71 TYR A C 1
ATOM 562 O O . TYR A 1 71 ? -0.465 -5.340 6.321 1.00 97.69 71 TYR A O 1
ATOM 570 N N . GLN A 1 72 ? 1.446 -6.490 6.464 1.00 96.19 72 GLN A N 1
ATOM 571 C CA . GLN A 1 72 ? 0.870 -7.557 7.297 1.00 96.19 72 GLN A CA 1
ATOM 572 C C . GLN A 1 72 ? 0.342 -7.046 8.646 1.00 96.19 72 GLN A C 1
ATOM 574 O O . GLN A 1 72 ? -0.721 -7.486 9.099 1.00 96.19 72 GLN A O 1
ATOM 579 N N . SER A 1 73 ? 1.041 -6.084 9.264 1.00 96.75 73 SER A N 1
ATOM 580 C CA . SER A 1 73 ? 0.566 -5.425 10.491 1.00 96.75 73 SER A CA 1
ATOM 581 C C . SER A 1 73 ? -0.718 -4.654 10.213 1.00 96.75 73 SER A C 1
ATOM 583 O O . SER A 1 73 ? -1.729 -4.858 10.886 1.00 96.75 73 SER A O 1
ATOM 585 N N . TRP A 1 74 ? -0.709 -3.831 9.160 1.00 97.81 74 TRP A N 1
ATOM 586 C CA . TRP A 1 74 ? -1.879 -3.056 8.758 1.00 97.81 74 TRP A CA 1
ATOM 587 C C . TRP A 1 74 ? -3.076 -3.951 8.419 1.00 97.81 74 TRP A C 1
ATOM 589 O O . TRP A 1 74 ? -4.177 -3.702 8.896 1.00 97.81 74 TRP A O 1
ATOM 599 N N . PHE A 1 75 ? -2.867 -5.024 7.653 1.00 98.25 75 PHE A N 1
ATOM 600 C CA . PHE A 1 75 ? -3.918 -5.951 7.243 1.00 98.25 75 PHE A CA 1
ATOM 601 C C . PHE A 1 75 ? -4.545 -6.647 8.448 1.00 98.25 75 PHE A C 1
ATOM 603 O O . PHE A 1 75 ? -5.763 -6.798 8.497 1.00 98.25 75 PHE A O 1
ATOM 610 N N . SER A 1 76 ? -3.741 -7.038 9.438 1.00 97.25 76 SER A N 1
ATOM 611 C CA . SER A 1 76 ? -4.237 -7.686 10.655 1.00 97.25 76 SER A CA 1
ATOM 612 C C . SER A 1 76 ? -5.097 -6.740 11.496 1.00 97.25 76 SER A C 1
ATOM 614 O O . SER A 1 76 ? -6.196 -7.119 11.911 1.00 97.25 76 SER A O 1
ATOM 616 N N . GLU A 1 77 ? -4.637 -5.500 11.695 1.00 96.38 77 GLU A N 1
ATOM 617 C CA . GLU A 1 77 ? -5.389 -4.448 12.392 1.00 96.38 77 GLU A CA 1
ATOM 618 C C . GLU A 1 77 ? -6.688 -4.101 11.638 1.00 96.38 77 GLU A C 1
ATOM 620 O O . GLU A 1 77 ? -7.777 -4.134 12.214 1.00 96.38 77 GLU A O 1
ATOM 625 N N . ALA A 1 78 ? -6.600 -3.854 10.328 1.00 96.69 78 ALA A N 1
ATOM 626 C CA . ALA A 1 78 ? -7.739 -3.521 9.477 1.00 96.69 78 ALA A CA 1
ATOM 627 C C . ALA A 1 78 ? -8.760 -4.664 9.396 1.00 96.69 78 ALA A C 1
ATOM 629 O O . ALA A 1 78 ? -9.959 -4.429 9.508 1.00 96.69 78 ALA A O 1
ATOM 630 N N . LYS A 1 79 ? -8.314 -5.919 9.271 1.00 97.06 79 LYS A N 1
ATOM 631 C CA . LYS A 1 79 ? -9.193 -7.099 9.259 1.00 97.06 79 LYS A CA 1
ATOM 632 C C . LYS A 1 79 ? -9.959 -7.247 10.572 1.00 97.06 79 LYS A C 1
ATOM 634 O O . LYS A 1 79 ? -11.130 -7.623 10.550 1.00 97.06 79 LYS A O 1
ATOM 639 N N . ALA A 1 80 ? -9.314 -6.985 11.711 1.00 95.19 80 ALA A N 1
ATOM 640 C CA . ALA A 1 80 ? -9.980 -7.009 13.010 1.00 95.19 80 ALA A CA 1
ATOM 641 C C . ALA A 1 80 ? -11.054 -5.918 13.105 1.00 95.19 80 ALA A C 1
ATOM 643 O O . ALA A 1 80 ? -12.168 -6.212 13.538 1.00 95.19 80 ALA A O 1
ATOM 644 N N . LEU A 1 81 ? -10.747 -4.710 12.620 1.00 92.25 81 LEU A N 1
ATOM 645 C CA . LEU A 1 81 ? -11.701 -3.607 12.548 1.00 92.25 81 LEU A CA 1
ATOM 646 C C . LEU A 1 81 ? -12.899 -3.966 11.660 1.00 92.25 81 LEU A C 1
ATOM 648 O O . LEU A 1 81 ? -14.029 -3.952 12.133 1.00 92.25 81 LEU A O 1
ATOM 652 N N . VAL A 1 82 ? -12.657 -4.369 10.408 1.00 93.69 82 VAL A N 1
ATOM 653 C CA . VAL A 1 82 ? -13.706 -4.751 9.446 1.00 93.69 82 VAL A CA 1
ATOM 654 C C . VAL A 1 82 ? -14.588 -5.858 10.013 1.00 93.69 82 VAL A C 1
ATOM 656 O O . VAL A 1 82 ? -15.801 -5.779 9.894 1.00 93.69 82 VAL A O 1
ATOM 659 N N . ARG A 1 83 ? -14.024 -6.857 10.702 1.00 94.50 83 ARG A N 1
ATOM 660 C CA . ARG A 1 83 ? -14.823 -7.902 11.364 1.00 94.50 83 ARG A CA 1
ATOM 661 C C 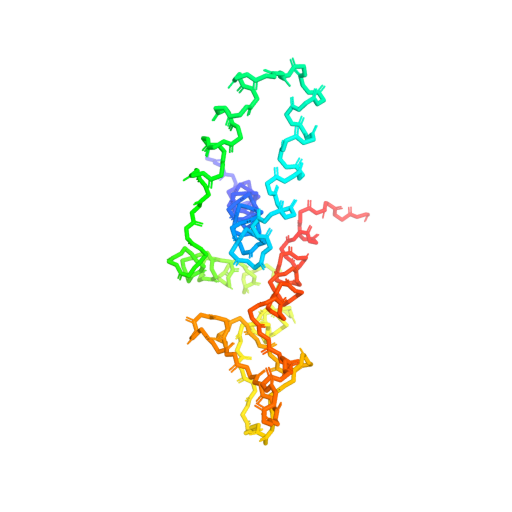. ARG A 1 83 ? -15.801 -7.331 12.395 1.00 94.50 83 ARG A C 1
ATOM 663 O O . ARG A 1 83 ? -16.887 -7.876 12.552 1.00 94.50 83 ARG A O 1
ATOM 670 N N . GLN A 1 84 ? -15.396 -6.294 13.121 1.00 89.62 84 GLN A N 1
ATOM 671 C CA . GLN A 1 84 ? -16.203 -5.695 14.176 1.00 89.62 84 GLN A CA 1
ATOM 672 C C . GLN A 1 84 ? -17.300 -4.777 13.626 1.00 89.62 84 GLN A C 1
ATOM 674 O O . GLN A 1 84 ? -18.390 -4.761 14.191 1.00 89.62 84 GLN A O 1
ATOM 679 N N . VAL A 1 85 ? -17.019 -4.015 12.563 1.00 88.44 85 VAL A N 1
ATOM 680 C CA . VAL A 1 85 ? -17.940 -2.969 12.071 1.00 88.44 85 VAL A CA 1
ATOM 681 C C . VAL A 1 85 ? -18.650 -3.297 10.766 1.00 88.44 85 VAL A C 1
ATOM 683 O O . VAL A 1 85 ? -19.770 -2.851 10.555 1.00 88.44 85 VAL A O 1
ATOM 686 N N . LEU A 1 86 ? -18.036 -4.118 9.919 1.00 89.00 86 LEU A N 1
ATOM 687 C CA . LEU A 1 86 ? -18.562 -4.536 8.624 1.00 89.00 86 LEU A CA 1
ATOM 688 C C . LEU A 1 86 ? -18.399 -6.050 8.431 1.00 89.00 86 LEU A C 1
ATOM 690 O O . LEU A 1 86 ? -17.700 -6.488 7.507 1.00 89.00 86 LEU A O 1
ATOM 694 N N . PRO A 1 87 ? -19.022 -6.879 9.288 1.00 92.94 87 PRO A N 1
ATOM 695 C CA . PRO A 1 87 ? -18.879 -8.330 9.204 1.00 92.94 87 PRO A CA 1
ATOM 696 C C . PRO A 1 87 ? -19.251 -8.869 7.814 1.00 92.94 87 PRO A C 1
ATOM 698 O O . PRO A 1 87 ? -18.536 -9.721 7.285 1.00 92.94 87 PRO A O 1
ATOM 701 N N . ASP A 1 88 ? -20.270 -8.294 7.171 1.00 94.62 88 ASP A N 1
ATOM 702 C CA . ASP A 1 88 ? -20.728 -8.690 5.831 1.00 94.62 88 ASP A CA 1
ATOM 703 C C . ASP A 1 88 ? -19.719 -8.362 4.717 1.00 94.62 88 ASP A C 1
ATOM 705 O O . ASP A 1 88 ? -19.739 -8.975 3.652 1.00 94.62 88 ASP A O 1
ATOM 709 N N . ARG A 1 89 ? -18.796 -7.416 4.949 1.00 95.25 89 ARG A N 1
ATOM 710 C CA . ARG A 1 89 ? -17.725 -7.053 4.001 1.00 95.25 89 ARG A CA 1
ATOM 711 C C . ARG A 1 89 ? -16.388 -7.707 4.340 1.00 95.25 89 ARG A C 1
ATOM 713 O O . ARG A 1 89 ? -15.413 -7.511 3.615 1.00 95.25 89 ARG A O 1
ATOM 720 N N . LEU A 1 90 ? -16.311 -8.509 5.404 1.00 96.25 90 LEU A N 1
ATOM 721 C CA . LEU A 1 90 ? -15.066 -9.153 5.820 1.00 96.25 90 LEU A CA 1
ATOM 722 C C . LEU A 1 90 ? -14.519 -10.101 4.747 1.00 96.25 90 LEU A C 1
ATOM 724 O O . LEU A 1 90 ? -13.319 -10.086 4.471 1.00 96.25 90 LEU A O 1
ATOM 728 N N . SER A 1 91 ? -15.380 -10.907 4.122 1.00 96.81 91 SER A N 1
ATOM 729 C CA . SER A 1 91 ? -14.975 -11.803 3.032 1.00 96.81 91 SER A CA 1
ATOM 730 C C . SER A 1 91 ? -14.458 -11.025 1.824 1.00 96.81 91 SER A C 1
ATOM 732 O O . SER A 1 91 ? -13.440 -11.400 1.242 1.00 96.81 91 SER A O 1
ATOM 734 N N . ASP A 1 92 ? -15.107 -9.908 1.486 1.00 95.94 92 ASP A N 1
ATOM 735 C CA . ASP A 1 92 ? -14.664 -9.016 0.413 1.00 95.94 92 ASP A CA 1
ATOM 736 C C . ASP A 1 92 ? -13.296 -8.409 0.716 1.00 95.94 92 ASP A C 1
ATOM 738 O O . ASP A 1 92 ? -12.435 -8.360 -0.154 1.00 95.94 92 ASP A O 1
ATOM 742 N N . PHE A 1 93 ? -13.060 -7.982 1.954 1.00 97.44 93 PHE A N 1
ATOM 743 C CA . PHE A 1 93 ? -11.773 -7.429 2.364 1.00 97.44 93 PHE A CA 1
ATOM 744 C C . PHE A 1 93 ? -10.645 -8.467 2.261 1.00 97.44 93 PHE A C 1
ATOM 746 O O . PHE A 1 93 ? -9.555 -8.180 1.760 1.00 97.44 93 PHE A O 1
ATOM 753 N N . VAL A 1 94 ? -10.907 -9.695 2.711 1.00 97.75 94 VAL A N 1
ATOM 754 C CA . VAL A 1 94 ? -9.920 -10.780 2.747 1.00 97.75 94 VAL A CA 1
ATOM 755 C C . VAL A 1 94 ? -9.582 -11.305 1.345 1.00 97.75 94 VAL A C 1
ATOM 757 O O . VAL A 1 94 ? -8.406 -11.544 1.062 1.00 97.75 94 VAL A O 1
ATOM 760 N N . ARG A 1 95 ? -10.561 -11.408 0.432 1.00 96.69 95 ARG A N 1
ATOM 761 C CA . ARG A 1 95 ? -10.353 -11.964 -0.925 1.00 96.69 95 ARG A CA 1
ATOM 762 C C . ARG A 1 95 ? -9.380 -11.160 -1.797 1.00 96.69 95 ARG A C 1
ATOM 764 O O . ARG A 1 95 ? -8.888 -11.681 -2.793 1.00 96.69 95 ARG A O 1
ATOM 771 N N . HIS A 1 96 ? -9.148 -9.886 -1.471 1.00 97.62 96 HIS A N 1
ATOM 772 C CA . HIS A 1 96 ? -8.176 -9.038 -2.169 1.00 97.62 96 HIS A CA 1
ATOM 773 C C . HIS A 1 96 ? -6.729 -9.372 -1.770 1.00 97.62 96 HIS A C 1
ATOM 775 O O . HIS A 1 96 ? -5.805 -9.187 -2.566 1.00 97.62 96 HIS A O 1
ATOM 781 N N . ASN A 1 97 ? -6.533 -9.923 -0.568 1.00 96.88 97 ASN A N 1
ATOM 782 C CA . ASN A 1 97 ? -5.244 -10.435 -0.123 1.00 96.88 97 ASN A CA 1
ATOM 783 C C . ASN A 1 97 ? -5.004 -11.868 -0.604 1.00 96.88 97 ASN A C 1
ATOM 785 O O . ASN A 1 97 ? -3.957 -12.157 -1.178 1.00 96.88 97 ASN A O 1
ATOM 789 N N . GLU A 1 98 ? -5.970 -12.754 -0.368 1.00 95.38 98 GLU A N 1
ATOM 790 C CA . GLU A 1 98 ? -5.792 -14.196 -0.529 1.00 95.38 98 GLU A CA 1
ATOM 791 C C . GLU A 1 98 ? -5.862 -14.636 -1.990 1.00 95.38 98 GLU A C 1
ATOM 793 O O . GLU A 1 98 ? -6.819 -14.343 -2.711 1.00 95.38 98 GLU A O 1
ATOM 798 N N . LYS A 1 99 ? -4.860 -15.403 -2.423 1.00 91.44 99 LYS A N 1
ATOM 799 C CA . LYS A 1 99 ? -4.856 -15.992 -3.763 1.00 91.44 99 LYS A CA 1
ATOM 800 C C . LYS A 1 99 ? -5.879 -17.135 -3.883 1.00 91.44 99 LYS A C 1
ATOM 802 O O . LYS A 1 99 ? -5.886 -18.030 -3.032 1.00 91.44 99 LYS A O 1
ATOM 807 N N . PRO A 1 100 ? -6.705 -17.177 -4.949 1.00 86.94 100 PRO A N 1
ATOM 808 C CA . PRO A 1 100 ? -7.627 -18.291 -5.156 1.00 86.94 100 PRO A CA 1
ATOM 809 C C . PRO A 1 100 ? -6.864 -19.601 -5.417 1.00 86.94 100 PRO A C 1
ATOM 811 O O . PRO A 1 100 ? -5.738 -19.583 -5.922 1.00 86.94 100 PRO A O 1
ATOM 814 N N . LYS A 1 101 ? -7.456 -20.754 -5.074 1.00 85.44 101 LYS A N 1
ATOM 815 C CA . LYS A 1 101 ? -6.875 -22.091 -5.306 1.00 85.44 101 LYS A CA 1
ATOM 816 C C . LYS A 1 101 ? -7.943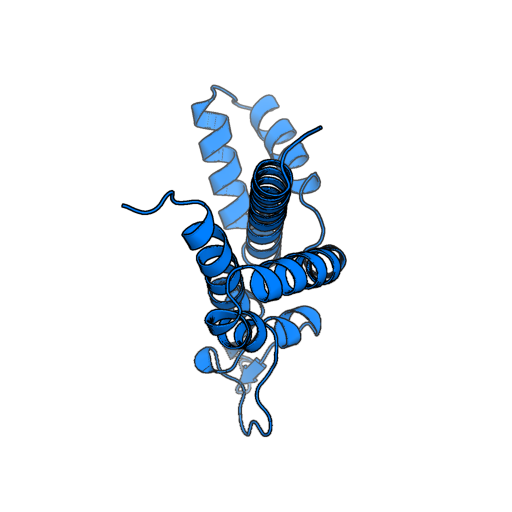 -23.077 -5.817 1.00 85.44 101 LYS A C 1
ATOM 818 O O . LYS A 1 101 ? -9.028 -23.089 -5.240 1.00 85.44 101 LYS A O 1
ATOM 823 N N . PRO A 1 102 ? -7.638 -23.939 -6.814 1.00 87.62 102 PRO A N 1
ATOM 824 C CA . PRO A 1 102 ? -6.432 -23.962 -7.656 1.00 87.62 102 PRO A CA 1
ATOM 825 C C . PRO A 1 102 ? -6.479 -22.917 -8.793 1.00 87.62 102 PRO A C 1
ATOM 827 O O . PRO A 1 102 ? -7.552 -22.553 -9.264 1.00 87.62 102 PRO A O 1
ATOM 830 N N . ARG A 1 103 ? -5.311 -22.455 -9.269 1.00 88.69 103 ARG A N 1
ATOM 831 C CA . ARG A 1 103 ? -5.172 -21.572 -10.449 1.00 88.69 103 ARG A CA 1
ATOM 832 C C . ARG A 1 103 ? -4.337 -22.275 -11.515 1.00 88.69 103 ARG A C 1
ATOM 834 O O . ARG A 1 103 ? -3.266 -22.775 -11.186 1.00 88.69 103 ARG A O 1
ATOM 841 N N . LYS A 1 104 ? -4.821 -22.311 -12.761 1.00 87.62 104 LYS A N 1
ATOM 842 C CA . LYS A 1 104 ? -4.079 -22.879 -13.905 1.00 87.62 104 LYS A CA 1
ATOM 843 C C . LYS A 1 104 ? -3.054 -21.896 -14.471 1.00 87.62 104 LYS A C 1
ATOM 845 O O . LYS A 1 104 ? -1.918 -22.275 -14.711 1.00 87.62 104 LYS A O 1
ATOM 850 N N . ASP A 1 105 ? -3.463 -20.640 -14.609 1.00 90.00 105 ASP A N 1
ATOM 851 C CA . ASP A 1 105 ? -2.642 -19.526 -15.077 1.00 90.00 105 ASP A CA 1
ATOM 852 C C . ASP A 1 105 ? -2.767 -18.354 -14.107 1.00 90.00 105 ASP A C 1
ATOM 854 O O . ASP A 1 105 ? -3.730 -18.277 -13.337 1.00 90.00 105 ASP A O 1
ATOM 858 N N . ILE A 1 106 ? -1.812 -17.427 -14.160 1.00 92.31 106 ILE A N 1
ATOM 859 C CA . ILE A 1 106 ? -1.833 -16.205 -13.355 1.00 92.31 106 ILE A CA 1
ATOM 860 C C . ILE A 1 106 ? -1.892 -15.010 -14.301 1.00 92.31 106 ILE A C 1
ATOM 862 O O . ILE A 1 106 ? -1.043 -14.842 -15.176 1.00 92.31 106 ILE A O 1
ATOM 866 N N . THR A 1 107 ? -2.936 -14.210 -14.136 1.00 92.62 107 THR A N 1
ATOM 867 C CA . THR A 1 107 ? -3.280 -13.054 -14.963 1.00 92.62 107 THR A CA 1
ATOM 868 C C . THR A 1 107 ? -3.593 -11.871 -14.058 1.00 92.62 107 THR A C 1
ATOM 870 O O . THR A 1 107 ? -3.720 -12.018 -12.843 1.00 92.62 107 THR A O 1
ATOM 873 N N . PHE A 1 108 ? -3.769 -10.688 -14.643 1.00 91.44 108 PHE A N 1
ATOM 874 C CA . PHE A 1 108 ? -4.184 -9.501 -13.895 1.00 91.44 108 PHE A CA 1
ATOM 875 C C . PHE A 1 108 ? -5.468 -9.723 -13.067 1.00 91.44 108 PHE A C 1
ATOM 877 O O . PHE A 1 108 ? -5.586 -9.225 -11.952 1.00 91.44 108 PHE A O 1
ATOM 884 N N . GLU A 1 109 ? -6.411 -10.524 -13.574 1.00 90.62 109 GLU A N 1
ATOM 885 C CA . GLU A 1 109 ? -7.701 -10.797 -12.926 1.00 90.62 109 GLU A CA 1
ATOM 886 C C . GLU A 1 109 ? -7.563 -11.579 -11.611 1.00 90.62 109 GLU A C 1
ATOM 888 O O . GLU A 1 109 ? -8.295 -11.335 -10.645 1.00 90.62 109 GLU A O 1
ATOM 893 N N . ASN A 1 110 ? -6.623 -12.524 -11.553 1.00 93.75 110 ASN A N 1
ATOM 894 C CA . ASN A 1 110 ? -6.477 -13.454 -10.433 1.00 93.75 110 ASN A CA 1
ATOM 895 C C . ASN A 1 110 ? -5.212 -13.223 -9.591 1.00 93.75 110 ASN A C 1
ATOM 897 O O . ASN A 1 110 ? -4.947 -14.002 -8.668 1.00 93.75 110 ASN A O 1
ATOM 901 N N . TYR A 1 111 ? -4.471 -12.156 -9.894 1.00 96.31 111 TYR A N 1
ATOM 902 C CA . TYR A 1 111 ? -3.358 -11.667 -9.094 1.00 96.31 111 TYR A CA 1
ATOM 903 C C . TYR A 1 111 ? -3.877 -10.999 -7.817 1.00 96.31 111 TYR A C 1
ATOM 905 O O . TYR A 1 111 ? -4.863 -10.249 -7.839 1.00 96.31 111 TYR A O 1
ATOM 913 N N . ARG A 1 112 ? -3.247 -11.295 -6.681 1.00 97.12 112 ARG A N 1
ATOM 914 C CA . ARG A 1 112 ? -3.648 -10.807 -5.352 1.00 97.12 112 ARG A CA 1
ATOM 915 C C . ARG A 1 112 ? -2.462 -10.234 -4.584 1.00 97.12 112 ARG A C 1
ATOM 917 O O . ARG A 1 112 ? -1.314 -10.373 -5.001 1.00 97.12 112 ARG A O 1
ATOM 924 N N . ILE A 1 113 ? -2.725 -9.578 -3.452 1.00 97.94 113 ILE A N 1
ATOM 925 C CA . ILE A 1 113 ? -1.655 -8.955 -2.652 1.00 97.94 113 ILE A CA 1
ATOM 926 C C . ILE A 1 113 ? -0.681 -10.018 -2.125 1.00 97.94 113 ILE A C 1
ATOM 928 O O . ILE A 1 113 ? 0.519 -9.775 -2.085 1.00 97.94 113 ILE A O 1
ATOM 932 N N . GLU A 1 114 ? -1.131 -11.238 -1.823 1.00 97.00 114 GLU A N 1
ATOM 933 C CA . GLU A 1 114 ? -0.213 -12.319 -1.446 1.00 97.00 114 GLU A CA 1
ATOM 934 C C . GLU A 1 114 ? 0.813 -12.647 -2.554 1.00 97.00 114 GLU A C 1
ATOM 936 O O . GLU A 1 114 ? 1.981 -12.897 -2.249 1.00 97.00 114 GLU A O 1
ATOM 941 N N . ASP A 1 115 ? 0.417 -12.588 -3.834 1.00 96.69 115 ASP A N 1
ATOM 942 C CA . ASP A 1 115 ? 1.335 -12.785 -4.966 1.00 96.69 115 ASP A CA 1
ATOM 943 C C . ASP A 1 115 ? 2.387 -11.657 -5.025 1.00 96.69 115 ASP A C 1
ATOM 945 O O . ASP A 1 115 ? 3.574 -11.917 -5.235 1.00 96.69 115 ASP A O 1
ATOM 949 N N . TYR A 1 116 ? 1.978 -10.411 -4.744 1.00 97.00 116 TYR A N 1
ATOM 950 C CA . TYR A 1 116 ? 2.882 -9.261 -4.603 1.00 97.00 116 TYR A CA 1
ATOM 951 C C . TYR A 1 116 ? 3.914 -9.462 -3.498 1.00 97.00 116 TYR A C 1
ATOM 953 O O . TYR A 1 116 ? 5.113 -9.256 -3.709 1.00 97.00 116 TYR A O 1
ATOM 961 N N . LEU A 1 117 ? 3.462 -9.883 -2.316 1.00 96.25 117 LEU A N 1
ATOM 962 C CA . LEU A 1 117 ? 4.337 -10.108 -1.168 1.00 96.25 117 LEU A CA 1
ATOM 963 C C . LEU A 1 117 ? 5.358 -11.217 -1.457 1.00 96.25 117 LEU A C 1
ATOM 965 O O . LEU A 1 117 ? 6.506 -11.114 -1.032 1.00 96.25 117 LEU A O 1
ATOM 969 N N . GLN A 1 118 ? 4.971 -12.221 -2.250 1.00 95.06 118 GLN A N 1
ATOM 970 C CA . GLN A 1 118 ? 5.848 -13.295 -2.732 1.00 95.06 118 GLN A CA 1
ATOM 971 C C . GLN A 1 118 ? 6.762 -12.868 -3.897 1.00 95.06 118 GLN A C 1
ATOM 973 O O . GLN A 1 118 ? 7.623 -13.641 -4.309 1.00 95.06 118 GLN A O 1
ATOM 978 N N . GLY A 1 119 ? 6.621 -11.642 -4.413 1.00 94.25 119 GLY A N 1
ATOM 979 C CA . GLY A 1 119 ? 7.442 -11.108 -5.504 1.00 94.25 119 GLY A CA 1
ATOM 980 C C . GLY A 1 119 ? 7.133 -11.715 -6.874 1.00 94.25 119 GLY A C 1
ATOM 981 O O . GLY A 1 119 ? 7.995 -11.712 -7.756 1.00 94.25 119 GLY A O 1
ATOM 982 N N . LEU A 1 120 ? 5.927 -12.254 -7.057 1.00 94.12 120 LEU A N 1
ATOM 983 C CA . LEU A 1 120 ? 5.561 -12.983 -8.260 1.00 94.12 120 LEU A CA 1
ATOM 984 C C . LEU A 1 120 ? 5.550 -12.080 -9.499 1.00 94.12 120 LEU A C 1
ATOM 986 O O . LEU A 1 120 ? 4.886 -11.050 -9.551 1.00 94.12 120 LEU A O 1
ATOM 990 N N . ASN A 1 121 ? 6.256 -12.518 -10.536 1.00 94.50 121 ASN A N 1
ATOM 991 C CA . ASN A 1 121 ? 6.243 -11.901 -11.854 1.00 94.50 121 ASN A CA 1
ATOM 992 C C . ASN A 1 121 ? 6.081 -12.997 -12.899 1.00 94.50 121 ASN A C 1
ATOM 994 O O . ASN A 1 121 ? 6.820 -13.982 -12.888 1.00 94.50 121 ASN A O 1
ATOM 998 N N . VAL A 1 122 ? 5.131 -12.822 -13.812 1.00 92.81 122 VAL A N 1
ATOM 999 C CA . VAL A 1 122 ? 4.869 -13.782 -14.884 1.00 92.81 122 VAL A CA 1
ATOM 1000 C C . VAL A 1 122 ? 5.199 -13.129 -16.212 1.00 92.81 122 VAL A C 1
ATOM 1002 O O . VAL A 1 122 ? 4.679 -12.066 -16.552 1.00 92.81 122 VAL A O 1
ATOM 1005 N N . SER A 1 123 ? 6.056 -13.794 -16.975 1.00 92.88 123 SER A N 1
ATOM 1006 C CA . SER A 1 123 ? 6.388 -13.442 -18.352 1.00 92.88 123 SER A CA 1
ATOM 1007 C C . SER A 1 123 ? 6.132 -14.640 -19.263 1.00 92.88 123 SER A C 1
ATOM 1009 O O . SER A 1 123 ? 6.116 -15.783 -18.802 1.00 92.88 123 SER A O 1
ATOM 1011 N N . ARG A 1 124 ? 5.885 -14.391 -20.549 1.00 88.50 124 ARG A N 1
ATOM 1012 C CA . ARG A 1 124 ? 5.594 -15.437 -21.537 1.00 88.50 124 ARG A CA 1
ATOM 1013 C C . ARG A 1 124 ? 6.441 -15.248 -22.792 1.00 88.50 124 ARG A C 1
ATOM 1015 O O . ARG A 1 124 ? 6.722 -14.126 -23.205 1.00 88.50 124 ARG A O 1
ATOM 1022 N N . GLY A 1 125 ? 6.789 -16.374 -23.414 1.00 87.50 125 GLY A N 1
ATOM 1023 C CA . GLY A 1 125 ? 7.533 -16.414 -24.670 1.00 87.50 125 GLY A CA 1
ATOM 1024 C C . GLY A 1 125 ? 9.027 -16.137 -24.507 1.00 87.50 125 GLY A C 1
ATOM 1025 O O . GLY A 1 125 ? 9.509 -15.812 -23.423 1.00 87.50 125 GLY A O 1
ATOM 1026 N N . TYR A 1 126 ? 9.760 -16.281 -25.612 1.00 80.75 126 TYR A N 1
ATOM 1027 C CA . TYR A 1 126 ? 11.210 -16.073 -25.658 1.00 80.75 126 TYR A CA 1
ATOM 1028 C C . TYR A 1 126 ? 11.602 -14.629 -25.304 1.00 80.75 126 TYR A C 1
ATOM 1030 O O . TYR A 1 126 ? 12.561 -14.405 -24.572 1.00 80.75 126 TYR A O 1
ATOM 1038 N N . GLU A 1 127 ? 10.792 -13.661 -25.738 1.00 86.50 127 GLU A N 1
ATOM 1039 C CA . GLU A 1 127 ? 10.982 -12.229 -25.468 1.00 86.50 127 GLU A CA 1
ATOM 1040 C C . GLU A 1 127 ? 10.623 -11.813 -24.029 1.00 86.50 127 GLU A C 1
ATOM 1042 O O . GLU A 1 127 ? 10.745 -10.642 -23.682 1.00 86.50 127 GLU A O 1
ATOM 1047 N N . LYS A 1 128 ? 10.184 -12.755 -23.175 1.00 86.12 128 LYS A N 1
ATOM 1048 C CA . LYS A 1 128 ? 9.776 -12.507 -21.781 1.00 86.12 128 LYS A CA 1
ATOM 1049 C C . LYS A 1 128 ? 8.800 -11.333 -21.641 1.00 86.12 128 LYS A C 1
ATOM 1051 O O . LYS A 1 128 ? 8.898 -10.536 -20.706 1.00 86.12 128 LYS A O 1
ATOM 1056 N N . VAL A 1 129 ? 7.819 -11.256 -22.538 1.00 88.25 129 VAL A N 1
ATOM 1057 C CA . VAL A 1 129 ? 6.768 -10.236 -22.467 1.00 88.25 129 VAL A CA 1
ATOM 1058 C C . VAL A 1 129 ? 6.032 -10.386 -21.137 1.00 88.25 129 VAL A C 1
ATOM 1060 O O . VAL A 1 129 ? 5.590 -11.484 -20.784 1.00 88.25 129 VAL A O 1
ATOM 1063 N N . LYS A 1 130 ? 5.931 -9.289 -20.380 1.00 90.12 130 LYS A N 1
ATOM 1064 C CA . LYS A 1 130 ? 5.250 -9.253 -19.082 1.00 90.12 130 LYS A CA 1
ATOM 1065 C C . LYS A 1 130 ? 3.772 -9.605 -19.266 1.00 90.12 130 LYS A C 1
ATOM 1067 O O . LYS A 1 130 ? 3.053 -8.912 -19.976 1.00 90.12 130 LYS A O 1
ATOM 1072 N N . VAL A 1 131 ? 3.327 -10.661 -18.590 1.00 90.38 131 VAL A N 1
ATOM 1073 C CA . VAL A 1 131 ? 1.915 -11.064 -18.516 1.00 90.38 131 VAL A CA 1
ATOM 1074 C C . VAL A 1 131 ? 1.249 -10.398 -17.316 1.00 90.38 131 VAL A C 1
ATOM 1076 O O . VAL A 1 131 ? 0.180 -9.812 -17.449 1.00 90.38 131 VAL A O 1
ATOM 1079 N N . VAL A 1 132 ? 1.884 -10.472 -16.142 1.00 93.62 132 VAL A N 1
ATOM 1080 C CA . VAL A 1 132 ? 1.415 -9.823 -14.911 1.00 93.62 132 VAL A CA 1
ATOM 1081 C C . VAL A 1 132 ? 2.578 -9.636 -13.933 1.00 93.62 132 VAL A C 1
ATOM 1083 O O . VAL A 1 132 ? 3.536 -10.412 -13.945 1.00 93.62 132 VAL A O 1
ATOM 1086 N N . GLY A 1 133 ? 2.511 -8.600 -13.098 1.00 94.31 133 GLY A N 1
ATOM 1087 C CA . GLY A 1 133 ? 3.512 -8.316 -12.074 1.00 94.31 133 GLY A CA 1
ATOM 1088 C C . GLY A 1 133 ? 2.938 -7.550 -10.874 1.00 94.31 133 GLY A C 1
ATOM 1089 O O . GLY A 1 133 ? 1.716 -7.478 -10.723 1.00 94.31 133 GLY A O 1
ATOM 1090 N N . PRO A 1 134 ? 3.813 -6.979 -10.025 1.00 95.00 134 PRO A N 1
ATOM 1091 C CA . PRO A 1 134 ? 3.460 -6.312 -8.772 1.00 95.00 134 PRO A CA 1
ATOM 1092 C C . PRO A 1 134 ? 2.366 -5.240 -8.883 1.00 95.00 134 PRO A C 1
ATOM 1094 O O . PRO A 1 134 ? 1.492 -5.145 -8.024 1.00 95.00 134 PRO A O 1
ATOM 1097 N N . ASP A 1 135 ? 2.350 -4.488 -9.976 1.00 95.75 135 ASP A N 1
ATOM 1098 C CA . ASP A 1 135 ? 1.344 -3.472 -10.294 1.00 95.75 135 ASP A CA 1
ATOM 1099 C C . ASP A 1 135 ? -0.096 -4.007 -10.288 1.00 95.75 135 ASP A C 1
ATOM 1101 O O . ASP A 1 135 ? -1.029 -3.263 -9.987 1.00 95.75 135 ASP A O 1
ATOM 1105 N N . ALA A 1 136 ? -0.302 -5.302 -10.536 1.00 96.75 136 ALA A N 1
ATOM 1106 C CA . ALA A 1 136 ? -1.627 -5.916 -10.486 1.00 96.75 136 ALA A CA 1
ATOM 1107 C C . ALA A 1 136 ? -2.215 -6.021 -9.066 1.00 96.75 136 ALA A C 1
ATOM 1109 O O . ALA A 1 136 ? -3.424 -6.209 -8.917 1.00 96.75 136 ALA A O 1
ATOM 1110 N N . ALA A 1 137 ? -1.408 -5.856 -8.011 1.00 97.44 137 ALA A N 1
ATOM 1111 C CA . ALA A 1 137 ? -1.908 -5.780 -6.636 1.00 97.44 137 ALA A CA 1
ATOM 1112 C C . ALA A 1 137 ? -2.408 -4.383 -6.234 1.00 97.44 137 ALA A C 1
ATOM 1114 O O . ALA A 1 137 ? -3.193 -4.288 -5.291 1.00 97.44 137 ALA A O 1
ATOM 1115 N N . ILE A 1 138 ? -2.035 -3.318 -6.954 1.00 97.19 138 ILE A N 1
ATOM 1116 C CA . ILE A 1 138 ? -2.480 -1.941 -6.673 1.00 97.19 138 ILE A CA 1
ATOM 1117 C C . ILE A 1 138 ? -4.009 -1.832 -6.609 1.00 97.19 138 ILE A C 1
ATOM 1119 O O . ILE A 1 138 ? -4.521 -1.367 -5.586 1.00 97.19 138 ILE A O 1
ATOM 1123 N N . PRO A 1 139 ? -4.781 -2.287 -7.620 1.00 97.00 139 PRO A N 1
ATOM 1124 C CA . PRO A 1 139 ? -6.237 -2.239 -7.531 1.00 97.00 139 PRO A CA 1
ATOM 1125 C C . PRO A 1 139 ? -6.785 -3.116 -6.398 1.00 97.00 139 PRO A C 1
ATOM 1127 O O . PRO A 1 139 ? -7.796 -2.760 -5.804 1.00 97.00 139 PRO A O 1
ATOM 1130 N N . GLN A 1 140 ? -6.124 -4.224 -6.045 1.00 98.00 140 GLN A N 1
ATOM 1131 C CA . GLN A 1 140 ? -6.560 -5.087 -4.939 1.00 98.00 140 GLN A CA 1
ATOM 1132 C C . GLN A 1 140 ? -6.435 -4.363 -3.593 1.00 98.00 140 GLN A C 1
ATOM 1134 O O . GLN A 1 140 ? -7.376 -4.351 -2.799 1.00 98.00 140 GLN A O 1
ATOM 1139 N N . PHE A 1 141 ? -5.299 -3.704 -3.358 1.00 98.12 141 PHE A N 1
ATOM 1140 C CA . PHE A 1 141 ? -5.076 -2.928 -2.144 1.00 98.12 141 PHE A CA 1
ATOM 1141 C C . PHE A 1 141 ? -5.975 -1.685 -2.084 1.00 98.12 141 PHE A C 1
ATOM 1143 O O . PHE A 1 141 ? -6.543 -1.380 -1.035 1.00 98.12 141 PHE A O 1
ATOM 1150 N N . TRP A 1 142 ? -6.213 -1.026 -3.223 1.00 97.12 142 TRP A N 1
ATOM 1151 C CA . TRP A 1 142 ? -7.180 0.070 -3.312 1.00 97.12 142 TRP A CA 1
ATOM 1152 C C . TRP A 1 142 ? -8.587 -0.356 -2.880 1.00 97.12 142 TRP A C 1
ATOM 1154 O O . TRP A 1 142 ? -9.255 0.384 -2.163 1.00 97.12 142 TRP A O 1
ATOM 1164 N N . GLN A 1 143 ? -9.047 -1.550 -3.267 1.00 97.38 143 GLN A N 1
ATOM 1165 C CA . GLN A 1 143 ? -10.363 -2.039 -2.841 1.00 97.38 143 GLN A CA 1
ATOM 1166 C C . GLN A 1 143 ? -10.430 -2.298 -1.328 1.00 97.38 143 GLN A C 1
ATOM 1168 O O . GLN A 1 143 ? -11.433 -1.958 -0.702 1.00 97.38 143 GLN A O 1
ATOM 1173 N N . GLN A 1 144 ? -9.358 -2.810 -0.708 1.00 97.38 144 GLN A N 1
ATOM 1174 C CA . GLN A 1 144 ? -9.279 -2.914 0.757 1.00 97.38 144 GLN A CA 1
ATOM 1175 C C . GLN A 1 144 ? -9.398 -1.538 1.428 1.00 97.38 144 GLN A C 1
ATOM 1177 O O . GLN A 1 144 ? -10.143 -1.378 2.394 1.00 97.38 144 GLN A O 1
ATOM 1182 N N . MET A 1 145 ? -8.719 -0.530 0.876 1.00 97.38 145 MET A N 1
ATOM 1183 C CA . MET A 1 145 ? -8.808 0.857 1.337 1.00 97.38 145 MET A CA 1
ATOM 1184 C C . MET A 1 145 ? -10.200 1.462 1.139 1.00 97.38 145 MET A C 1
ATOM 1186 O O . MET A 1 145 ? -10.682 2.181 2.012 1.00 97.38 145 MET A O 1
ATOM 1190 N N . ALA A 1 146 ? -10.862 1.170 0.020 1.00 95.50 146 ALA A N 1
ATOM 1191 C CA . ALA A 1 146 ? -12.210 1.649 -0.262 1.00 95.50 146 ALA A CA 1
ATOM 1192 C C . ALA A 1 146 ? -13.218 1.128 0.772 1.00 95.50 146 ALA A C 1
ATOM 1194 O O . ALA A 1 146 ? -14.007 1.917 1.279 1.00 95.50 146 ALA A O 1
ATOM 1195 N N . ILE A 1 147 ? -13.132 -0.153 1.150 1.00 94.56 147 ILE A N 1
ATOM 1196 C CA . ILE A 1 147 ? -13.976 -0.754 2.200 1.00 94.56 147 ILE A CA 1
ATOM 1197 C C . ILE A 1 147 ? -13.788 -0.047 3.551 1.00 94.56 147 ILE A C 1
ATOM 1199 O O . ILE A 1 147 ? -14.756 0.172 4.266 1.00 94.56 147 ILE A O 1
ATOM 1203 N N . LEU A 1 148 ? -12.563 0.343 3.915 1.00 93.06 148 LEU A N 1
ATOM 1204 C CA . LEU A 1 148 ? -12.346 1.108 5.150 1.00 93.06 148 LEU A CA 1
ATOM 1205 C C . LEU A 1 148 ? -12.895 2.536 5.042 1.00 93.06 148 LEU A C 1
ATOM 1207 O O . LEU A 1 148 ? -13.464 3.067 5.991 1.00 93.06 148 LEU A O 1
ATOM 1211 N N . LYS A 1 149 ? -12.722 3.175 3.881 1.00 93.06 149 LYS A N 1
ATOM 1212 C CA . LYS A 1 149 ? -13.141 4.563 3.660 1.00 93.06 149 LYS A CA 1
ATOM 1213 C C . LYS A 1 149 ? -14.662 4.728 3.597 1.00 93.06 149 LYS A C 1
ATOM 1215 O O . LYS A 1 149 ? -15.125 5.815 3.935 1.00 93.06 149 LYS A O 1
ATOM 1220 N N . THR A 1 150 ? -15.434 3.701 3.226 1.00 87.06 150 THR A N 1
ATOM 1221 C CA . THR A 1 150 ? -16.907 3.779 3.272 1.00 87.06 150 THR A CA 1
ATOM 1222 C C . THR A 1 150 ? -17.414 4.016 4.690 1.00 87.06 150 THR A C 1
ATOM 1224 O O . THR A 1 150 ? -18.299 4.840 4.873 1.00 87.06 150 THR A O 1
ATOM 1227 N N . GLU A 1 151 ? -16.773 3.421 5.697 1.00 76.94 151 GLU A N 1
ATOM 1228 C CA . GLU A 1 151 ? -17.151 3.610 7.108 1.00 76.94 151 GLU A CA 1
ATOM 1229 C C . GLU A 1 151 ? -16.784 4.979 7.672 1.00 76.94 151 GLU A C 1
ATOM 1231 O O . GLU A 1 151 ? -17.287 5.391 8.718 1.00 76.94 151 GLU A O 1
ATOM 1236 N N . ARG A 1 152 ? -15.877 5.694 6.999 1.00 75.69 152 ARG A N 1
ATOM 1237 C CA . ARG A 1 152 ? -15.502 7.052 7.388 1.00 75.69 152 ARG A CA 1
ATOM 1238 C C . ARG A 1 152 ? -16.565 8.065 6.974 1.00 75.69 152 ARG A C 1
ATOM 1240 O O . ARG A 1 152 ? -16.662 9.116 7.607 1.00 75.69 152 ARG A O 1
ATOM 1247 N N . GLN A 1 153 ? -17.337 7.788 5.921 1.00 60.84 153 GLN A N 1
ATOM 1248 C CA . GLN A 1 153 ? -18.441 8.667 5.560 1.00 60.84 153 GLN A CA 1
ATOM 1249 C C . GLN A 1 153 ? -19.540 8.518 6.619 1.00 60.84 153 GLN A C 1
ATOM 1251 O O . GLN A 1 153 ? -20.037 7.411 6.824 1.00 60.84 153 GLN A O 1
ATOM 1256 N N . PRO A 1 154 ? -19.917 9.598 7.329 1.00 46.81 154 PRO A N 1
ATOM 1257 C CA . PRO A 1 154 ? -21.121 9.549 8.140 1.00 46.81 154 PRO A CA 1
ATOM 1258 C C . PRO A 1 154 ? -22.277 9.237 7.190 1.00 46.81 154 PRO A C 1
ATOM 1260 O O . PRO A 1 154 ? -22.334 9.816 6.104 1.00 46.81 154 PRO A O 1
ATOM 1263 N N . GLY A 1 155 ? -23.140 8.296 7.579 1.00 49.00 155 GLY A N 1
ATOM 1264 C CA . GLY A 1 155 ? -24.341 7.969 6.820 1.00 49.00 155 GLY A CA 1
ATOM 1265 C C . GLY A 1 155 ? -25.026 9.243 6.327 1.00 49.00 155 GLY A C 1
ATOM 1266 O O . GLY A 1 155 ? -25.236 10.176 7.103 1.00 49.00 155 GLY A O 1
ATOM 1267 N N . SER A 1 156 ? -25.270 9.278 5.020 1.00 35.34 156 SER A N 1
ATOM 1268 C CA . SER A 1 156 ? -26.233 10.171 4.374 1.00 35.34 156 SER A CA 1
ATOM 1269 C C . SER A 1 156 ? -27.567 10.180 5.108 1.00 35.34 156 SER A C 1
ATOM 1271 O O . SER A 1 156 ? -27.991 9.069 5.505 1.00 35.34 156 SER A O 1
#

Radius of gyration: 18.31 Å; chains: 1; bounding box: 45×51×55 Å

Foldseek 3Di:
DDDPVNVLLVLLVVLLVLLVLLLLLLCCVVPVPVSLVVQLVVVVVVVDDDPRSVVVSVVVSVPRDHNLVSVVVSLVSLLVSCCVPPVVCSVVLVQQADQDPDDPDDALVRDHVVCLSVQDWQADDPVRHTRDGSVSSSVSSVSNSVSSVVVNDDDD